Protein AF-A0A7W0SF17-F1 (afdb_monomer_lite)

pLDDT: mean 76.41, std 14.39, range [27.66, 90.62]

Structure (mmCIF, N/CA/C/O backbone):
data_AF-A0A7W0SF17-F1
#
_entry.id   AF-A0A7W0SF17-F1
#
loop_
_atom_site.group_PDB
_atom_site.id
_atom_site.type_symbol
_atom_site.label_atom_id
_atom_site.label_alt_id
_atom_site.label_comp_id
_atom_site.label_asym_id
_atom_site.label_entity_id
_atom_site.label_seq_id
_atom_site.pdbx_PDB_ins_code
_atom_site.Cartn_x
_atom_site.Cartn_y
_atom_site.Cartn_z
_atom_site.occupancy
_atom_site.B_iso_or_equiv
_atom_site.auth_seq_id
_atom_site.auth_comp_id
_atom_site.auth_asym_id
_atom_site.auth_atom_id
_atom_site.pdbx_PDB_model_num
ATOM 1 N N . MET A 1 1 ? 7.156 -14.725 -7.950 1.00 73.06 1 MET A N 1
ATOM 2 C CA . MET A 1 1 ? 6.008 -15.312 -7.228 1.00 73.06 1 MET A CA 1
ATOM 3 C C . MET A 1 1 ? 5.625 -14.285 -6.189 1.00 73.06 1 MET A C 1
ATOM 5 O O . MET A 1 1 ? 6.531 -13.804 -5.533 1.00 73.06 1 MET A O 1
ATOM 9 N N . LEU A 1 2 ? 4.364 -13.861 -6.134 1.00 79.44 2 LEU A N 1
ATOM 10 C CA . LEU A 1 2 ? 3.946 -12.808 -5.209 1.00 79.44 2 LEU A CA 1
ATOM 11 C C . LEU A 1 2 ? 3.683 -13.424 -3.829 1.00 79.44 2 LEU A C 1
ATOM 13 O O . LEU A 1 2 ? 2.814 -14.295 -3.738 1.00 79.44 2 LEU A O 1
ATOM 17 N N . ASP A 1 3 ? 4.425 -12.992 -2.809 1.00 86.38 3 ASP A N 1
ATOM 18 C CA . ASP A 1 3 ? 4.274 -13.456 -1.426 1.00 86.38 3 ASP A CA 1
ATOM 19 C C . ASP A 1 3 ? 2.898 -13.094 -0.842 1.00 86.38 3 ASP A C 1
ATOM 21 O O . ASP A 1 3 ? 2.251 -12.126 -1.258 1.00 86.38 3 ASP A O 1
ATOM 25 N N . ASP A 1 4 ? 2.445 -13.857 0.154 1.00 85.88 4 ASP A N 1
ATOM 26 C CA . ASP A 1 4 ? 1.142 -13.641 0.797 1.00 85.88 4 ASP A CA 1
ATOM 27 C C . ASP A 1 4 ? 1.039 -12.258 1.455 1.00 85.88 4 ASP A C 1
ATOM 29 O O . ASP A 1 4 ? 0.007 -11.595 1.347 1.00 85.88 4 ASP A O 1
ATOM 33 N N . PHE A 1 5 ? 2.129 -11.763 2.050 1.00 85.31 5 PHE A N 1
ATOM 34 C CA . PHE A 1 5 ? 2.183 -10.409 2.609 1.00 85.31 5 PHE A CA 1
ATOM 35 C C . PHE A 1 5 ? 1.958 -9.336 1.537 1.00 85.31 5 PHE A C 1
ATOM 37 O O . PHE A 1 5 ? 1.158 -8.420 1.716 1.00 85.31 5 PHE A O 1
ATOM 44 N N . SER A 1 6 ? 2.617 -9.476 0.387 1.00 86.81 6 SER A N 1
ATOM 45 C CA . SER A 1 6 ? 2.484 -8.555 -0.739 1.00 86.81 6 SER A CA 1
ATOM 46 C C . SER A 1 6 ? 1.069 -8.526 -1.314 1.00 86.81 6 SER A C 1
ATOM 48 O O . SER A 1 6 ? 0.575 -7.461 -1.687 1.00 86.81 6 SER A O 1
ATOM 50 N N . ARG A 1 7 ? 0.392 -9.679 -1.355 1.00 87.94 7 ARG A N 1
ATOM 51 C CA . ARG A 1 7 ? -1.023 -9.766 -1.749 1.00 87.94 7 ARG A CA 1
ATOM 52 C C . ARG A 1 7 ? -1.928 -9.048 -0.756 1.00 87.94 7 ARG A C 1
ATOM 54 O O . ARG A 1 7 ? -2.762 -8.254 -1.185 1.00 87.94 7 ARG A O 1
ATOM 61 N N . SER A 1 8 ? -1.732 -9.278 0.541 1.00 86.81 8 SER A N 1
ATOM 62 C CA . SER A 1 8 ? -2.484 -8.596 1.600 1.00 86.81 8 SER A CA 1
ATOM 63 C C . SER A 1 8 ? -2.261 -7.085 1.575 1.00 86.81 8 SER A C 1
ATOM 65 O O . SER A 1 8 ? -3.216 -6.327 1.704 1.00 86.81 8 SER A O 1
ATOM 67 N N . ALA A 1 9 ? -1.032 -6.630 1.322 1.00 85.44 9 ALA A N 1
ATOM 68 C CA . ALA A 1 9 ? -0.726 -5.210 1.175 1.00 85.44 9 ALA A CA 1
ATOM 69 C C . ALA A 1 9 ? -1.452 -4.575 -0.029 1.00 85.44 9 ALA A C 1
ATOM 71 O O . ALA A 1 9 ? -1.973 -3.464 0.084 1.00 85.44 9 ALA A O 1
ATOM 72 N N . LEU A 1 10 ? -1.533 -5.277 -1.168 1.00 86.25 10 LEU A N 1
ATOM 73 C CA . LEU A 1 10 ? -2.282 -4.808 -2.342 1.00 86.25 10 LEU A CA 1
ATOM 74 C C . LEU A 1 10 ? -3.793 -4.764 -2.087 1.00 86.25 10 LEU A C 1
ATOM 76 O O . LEU A 1 10 ? -4.436 -3.781 -2.452 1.00 86.25 10 LEU A O 1
ATOM 80 N N . ASP A 1 11 ? -4.365 -5.790 -1.454 1.00 86.38 11 ASP A N 1
ATOM 81 C CA . ASP A 1 11 ? -5.799 -5.820 -1.139 1.00 86.38 11 ASP A CA 1
ATOM 82 C C . ASP A 1 11 ? -6.177 -4.762 -0.089 1.00 86.38 11 ASP A C 1
ATOM 84 O O . ASP A 1 11 ? -7.196 -4.073 -0.220 1.00 86.38 11 ASP A O 1
ATOM 88 N N . PHE A 1 12 ? -5.295 -4.539 0.890 1.00 82.56 12 PHE A N 1
ATOM 89 C CA . PHE A 1 12 ? -5.420 -3.448 1.847 1.00 82.56 12 PHE A CA 1
ATOM 90 C C . PHE A 1 12 ? -5.427 -2.095 1.134 1.00 82.56 12 PHE A C 1
ATOM 92 O O . PHE A 1 12 ? -6.374 -1.330 1.318 1.00 82.56 12 PHE A O 1
ATOM 99 N N . GLU A 1 13 ? -4.459 -1.805 0.250 1.00 82.44 13 GLU A N 1
ATOM 100 C CA . GLU A 1 13 ? -4.476 -0.531 -0.484 1.00 82.44 13 GLU A CA 1
ATOM 101 C C . GLU A 1 13 ? -5.673 -0.382 -1.412 1.00 82.44 13 GLU A C 1
ATOM 103 O O . GLU A 1 13 ? -6.170 0.732 -1.585 1.00 82.44 13 GLU A O 1
ATOM 108 N N . ARG A 1 14 ? -6.172 -1.482 -1.980 1.00 80.94 14 ARG A N 1
ATOM 109 C CA . ARG A 1 14 ? -7.381 -1.486 -2.806 1.00 80.94 14 ARG A CA 1
ATOM 110 C C . ARG A 1 14 ? -8.636 -1.134 -2.011 1.00 80.94 14 ARG A C 1
ATOM 112 O O . ARG A 1 14 ? -9.583 -0.619 -2.592 1.00 80.94 14 ARG A O 1
ATOM 119 N N . THR A 1 15 ? -8.665 -1.379 -0.710 1.00 75.75 15 THR A N 1
ATOM 120 C CA . THR A 1 15 ? -9.841 -1.104 0.132 1.00 75.75 15 THR A CA 1
ATOM 121 C C . THR A 1 15 ? -9.680 0.207 0.903 1.00 75.75 15 THR A C 1
ATOM 123 O O . THR A 1 15 ? -10.650 0.917 1.167 1.00 75.75 15 THR A O 1
ATOM 126 N N . TRP A 1 16 ? -8.436 0.586 1.193 1.00 72.81 16 TRP A N 1
ATOM 127 C CA . TRP A 1 16 ? -8.077 1.746 1.996 1.00 72.81 16 TRP A CA 1
ATOM 128 C C . TRP A 1 16 ? -8.568 3.079 1.408 1.00 72.81 16 TRP A C 1
ATOM 130 O O . TRP A 1 16 ? -9.072 3.931 2.135 1.00 72.81 16 TRP A O 1
ATOM 140 N N . TRP A 1 17 ? -8.479 3.276 0.087 1.00 65.88 17 TRP A N 1
ATOM 141 C CA . TRP A 1 17 ? -8.943 4.521 -0.554 1.00 65.88 17 TRP A CA 1
ATOM 142 C C . TRP A 1 17 ? -10.468 4.718 -0.518 1.00 65.88 17 TRP A C 1
ATOM 144 O O . TRP A 1 17 ? -10.932 5.817 -0.822 1.00 65.88 17 TRP A O 1
ATOM 154 N N . LEU A 1 18 ? -11.233 3.680 -0.167 1.00 67.62 18 LEU A N 1
ATOM 155 C CA . LEU A 1 18 ? -12.695 3.706 -0.051 1.00 67.62 18 LEU A CA 1
ATOM 156 C C . LEU A 1 18 ? -13.175 3.941 1.393 1.00 67.62 18 LEU A C 1
ATOM 158 O O . LEU A 1 18 ? -14.350 4.242 1.594 1.00 67.62 18 LEU A O 1
ATOM 162 N N . LEU A 1 19 ? -12.296 3.816 2.395 1.00 61.56 19 LEU A N 1
ATOM 163 C CA . LEU A 1 19 ? -12.650 3.918 3.812 1.00 61.56 19 LEU A CA 1
ATOM 164 C C . LEU A 1 19 ? -12.278 5.301 4.391 1.00 61.56 19 LEU A C 1
ATOM 166 O O . LEU A 1 19 ? -11.127 5.725 4.280 1.00 61.56 19 LEU A O 1
ATOM 170 N N . PRO A 1 20 ? -13.207 6.016 5.057 1.00 50.69 20 PRO A N 1
ATOM 171 C CA . PRO A 1 20 ? -12.877 7.223 5.810 1.00 50.69 20 PRO A CA 1
ATOM 172 C C . PRO A 1 20 ? -12.255 6.843 7.169 1.00 50.69 20 PRO A C 1
ATOM 174 O O . PRO A 1 20 ? -12.956 6.356 8.052 1.00 50.69 20 PRO A O 1
ATOM 177 N N . GLY A 1 21 ? -10.947 7.046 7.374 1.00 61.09 21 GLY A N 1
ATOM 178 C CA . GLY A 1 21 ? -10.313 6.751 8.671 1.00 61.09 21 GLY A CA 1
ATOM 179 C C . GLY A 1 21 ? -8.780 6.785 8.693 1.00 61.09 21 GLY A C 1
ATOM 180 O O . GLY A 1 21 ? -8.145 7.006 7.672 1.00 61.09 21 GLY A O 1
ATOM 181 N N . HIS A 1 22 ? -8.170 6.598 9.872 1.00 59.12 22 HIS A N 1
ATOM 182 C CA . HIS A 1 22 ? -6.734 6.796 10.149 1.00 59.12 22 HIS A CA 1
ATOM 183 C C . HIS A 1 22 ? -5.831 5.680 9.575 1.00 59.12 22 HIS A C 1
ATOM 185 O O . HIS A 1 22 ? -5.749 4.587 10.138 1.00 59.12 22 HIS A O 1
ATOM 191 N N . LYS A 1 23 ? -5.106 5.984 8.487 1.00 60.69 23 LYS A N 1
ATOM 192 C CA . LYS A 1 23 ? -4.227 5.052 7.738 1.00 60.69 23 LYS A CA 1
ATOM 193 C C . LYS A 1 23 ? -3.176 4.366 8.590 1.00 60.69 23 LYS A C 1
ATOM 195 O O . LYS A 1 23 ? -2.987 3.160 8.494 1.00 60.69 23 LYS A O 1
ATOM 200 N N . HIS A 1 24 ? -2.526 5.126 9.462 1.00 59.62 24 HIS A N 1
ATOM 201 C CA . HIS A 1 24 ? -1.389 4.617 10.220 1.00 59.62 24 HIS A CA 1
ATOM 202 C C . HIS A 1 24 ? -1.763 3.597 11.299 1.00 59.62 24 HIS A C 1
ATOM 204 O O . HIS A 1 24 ? -1.010 2.653 11.502 1.00 59.62 24 HIS A O 1
ATOM 210 N N . ALA A 1 25 ? -2.920 3.737 11.953 1.00 61.25 25 ALA A N 1
ATOM 211 C CA . ALA A 1 25 ? -3.335 2.784 12.984 1.00 61.25 25 ALA A CA 1
ATOM 212 C C . ALA A 1 25 ? -3.742 1.428 12.381 1.00 61.25 25 ALA A C 1
ATOM 214 O O . ALA A 1 25 ? -3.415 0.389 12.939 1.00 61.25 25 ALA A O 1
ATOM 215 N N . ASN A 1 26 ? -4.389 1.434 11.209 1.00 68.25 26 ASN A N 1
ATOM 216 C CA . ASN A 1 26 ? -4.824 0.203 10.543 1.00 68.25 26 ASN A CA 1
ATOM 217 C C . ASN A 1 26 ? -3.683 -0.570 9.873 1.00 68.25 26 ASN A C 1
ATOM 219 O O . ASN A 1 26 ? -3.776 -1.784 9.787 1.00 68.25 26 ASN A O 1
ATOM 223 N N . ILE A 1 27 ? -2.616 0.090 9.407 1.00 73.81 27 ILE A N 1
ATOM 224 C CA . ILE A 1 27 ? -1.475 -0.621 8.801 1.00 73.81 27 ILE A CA 1
ATOM 225 C C . ILE A 1 27 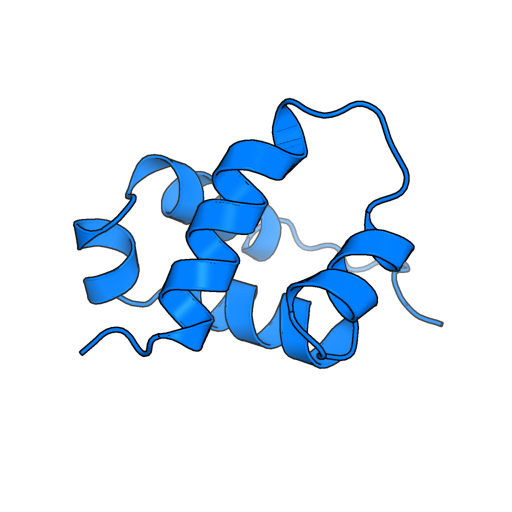? -0.815 -1.543 9.832 1.00 73.81 27 ILE A C 1
ATOM 227 O O . ILE A 1 27 ? -0.640 -2.727 9.565 1.00 73.81 27 ILE A O 1
ATOM 231 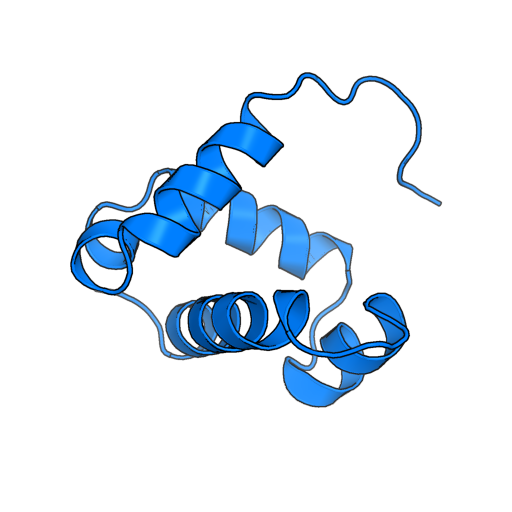N N . ALA A 1 28 ? -0.496 -1.023 11.019 1.00 74.25 28 ALA A N 1
ATOM 232 C CA . ALA A 1 28 ? 0.127 -1.828 12.068 1.00 74.25 28 ALA A CA 1
ATOM 233 C C . ALA A 1 28 ? -0.811 -2.935 12.581 1.00 74.25 28 ALA A C 1
ATOM 235 O O . ALA A 1 28 ? -0.355 -4.045 12.834 1.00 74.25 28 ALA A O 1
ATOM 236 N N . ASP A 1 29 ? -2.112 -2.654 12.689 1.00 74.75 29 ASP A N 1
ATOM 237 C CA . ASP A 1 29 ? -3.110 -3.612 13.181 1.00 74.75 29 ASP A CA 1
ATOM 238 C C . ASP A 1 29 ? -3.436 -4.721 12.158 1.00 74.75 29 ASP A C 1
ATOM 240 O O . ASP A 1 29 ? -3.537 -5.888 12.524 1.00 74.75 29 ASP A O 1
ATOM 244 N N . GLN A 1 30 ? -3.538 -4.390 10.863 1.00 74.19 30 GLN A N 1
ATOM 245 C CA . GLN A 1 30 ? -3.911 -5.355 9.816 1.00 74.19 30 GLN A CA 1
ATOM 246 C C . GLN A 1 30 ? -2.732 -6.079 9.170 1.00 74.19 30 GLN A C 1
ATOM 248 O O . GLN A 1 30 ? -2.868 -7.239 8.785 1.00 74.19 30 GLN A O 1
ATOM 253 N N . LEU A 1 31 ? -1.589 -5.409 9.013 1.00 77.38 31 LEU A N 1
ATOM 254 C CA . LEU A 1 31 ? -0.414 -5.980 8.348 1.00 77.38 31 LEU A CA 1
ATOM 255 C C . LEU A 1 31 ? 0.672 -6.397 9.343 1.00 77.38 31 LEU A C 1
ATOM 257 O O . LEU A 1 31 ? 1.590 -7.118 8.961 1.00 77.38 31 LEU A O 1
ATOM 261 N N . GLY A 1 32 ? 0.584 -5.971 10.609 1.00 80.50 32 GLY A N 1
ATOM 262 C CA . GLY A 1 32 ? 1.568 -6.317 11.638 1.00 80.50 32 GLY A CA 1
ATOM 263 C C . GLY A 1 32 ? 2.960 -5.731 11.387 1.00 80.50 32 GLY A C 1
ATOM 264 O O . GLY A 1 32 ? 3.923 -6.178 12.004 1.00 80.50 32 GLY A O 1
ATOM 265 N N . CYS A 1 33 ? 3.082 -4.763 10.474 1.00 80.25 33 CYS A N 1
ATOM 266 C CA . CYS A 1 33 ? 4.351 -4.165 10.069 1.00 80.25 33 CYS A CA 1
ATOM 267 C C . CYS A 1 33 ? 4.442 -2.695 10.481 1.00 80.25 33 CYS A C 1
ATOM 269 O O . CYS A 1 33 ? 3.437 -2.014 10.715 1.00 80.25 33 CYS A O 1
ATOM 271 N N . THR A 1 34 ? 5.664 -2.175 10.530 1.00 82.25 34 THR A N 1
ATOM 272 C CA . THR A 1 34 ? 5.873 -0.741 10.727 1.00 82.25 34 THR A CA 1
ATOM 273 C C . THR A 1 34 ? 5.497 0.049 9.472 1.00 82.25 34 THR A C 1
ATOM 275 O O . THR A 1 34 ? 5.495 -0.467 8.351 1.00 82.25 34 THR A O 1
ATOM 278 N N . SER A 1 35 ? 5.211 1.343 9.637 1.00 75.00 35 SER A N 1
ATOM 279 C CA . SER A 1 35 ? 4.931 2.241 8.509 1.00 75.00 35 SER A CA 1
ATOM 280 C C . SER A 1 35 ? 6.079 2.276 7.491 1.00 75.00 35 SER A C 1
ATOM 282 O O . SER A 1 35 ? 5.828 2.406 6.298 1.00 75.00 35 SER A O 1
ATOM 284 N N . ALA A 1 36 ? 7.331 2.156 7.946 1.00 81.50 36 ALA A N 1
ATOM 285 C CA . ALA A 1 36 ? 8.507 2.159 7.078 1.00 81.50 36 ALA A CA 1
ATOM 286 C C . ALA A 1 36 ? 8.559 0.904 6.192 1.00 81.50 36 ALA A C 1
ATOM 288 O O . ALA A 1 36 ? 8.586 1.029 4.969 1.00 81.50 36 ALA A O 1
ATOM 289 N N . GLU A 1 37 ? 8.463 -0.287 6.793 1.00 82.62 37 GLU A N 1
ATOM 290 C CA . GLU A 1 37 ? 8.437 -1.570 6.067 1.00 82.62 37 GLU A CA 1
ATOM 291 C C . GLU A 1 37 ? 7.272 -1.639 5.073 1.00 82.62 37 GLU A C 1
ATOM 293 O O . GLU A 1 37 ? 7.403 -2.165 3.965 1.00 82.62 37 GLU A O 1
ATOM 298 N N . TYR A 1 38 ? 6.132 -1.054 5.445 1.00 84.38 38 TYR A N 1
ATOM 299 C CA . TYR A 1 38 ? 4.976 -0.934 4.569 1.00 84.38 38 TYR A CA 1
ATOM 300 C C . TYR A 1 38 ? 5.288 -0.124 3.304 1.00 84.38 38 TYR A C 1
ATOM 302 O O . TYR A 1 38 ? 5.067 -0.604 2.191 1.00 84.38 38 TYR A O 1
ATOM 310 N N . TYR A 1 39 ? 5.827 1.092 3.445 1.00 82.56 39 TYR A N 1
ATOM 311 C CA . TYR A 1 39 ? 6.146 1.935 2.289 1.00 82.56 39 TYR A CA 1
ATOM 312 C C . TYR A 1 39 ? 7.286 1.363 1.437 1.00 82.56 39 TYR A C 1
ATOM 314 O O . TYR A 1 39 ? 7.234 1.487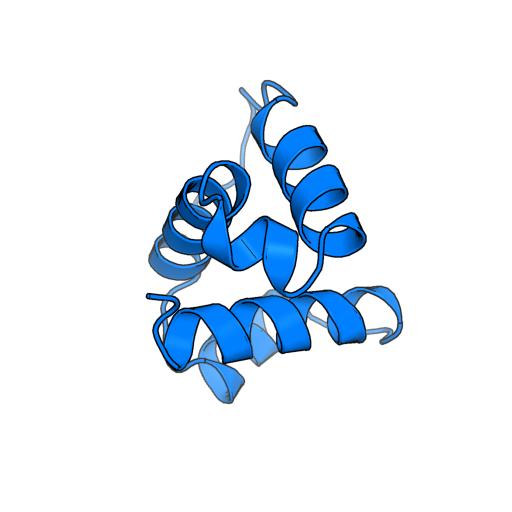 0.212 1.00 82.56 39 TYR A O 1
ATOM 322 N N . GLU A 1 40 ? 8.271 0.695 2.041 1.00 85.62 40 GLU A N 1
ATOM 323 C CA . GLU A 1 40 ? 9.313 -0.028 1.301 1.00 85.62 40 GLU A CA 1
ATOM 324 C C . GLU A 1 40 ? 8.724 -1.175 0.474 1.00 85.62 40 GLU A C 1
ATOM 326 O O . GLU A 1 40 ? 9.010 -1.293 -0.721 1.00 85.62 40 GLU A O 1
ATOM 331 N N . THR A 1 41 ? 7.823 -1.963 1.069 1.00 88.06 41 THR A N 1
ATOM 332 C CA . THR A 1 41 ? 7.111 -3.035 0.363 1.00 88.06 41 THR A CA 1
ATOM 333 C C . THR A 1 41 ? 6.288 -2.472 -0.792 1.00 88.06 41 THR A C 1
ATOM 335 O O . THR A 1 41 ? 6.382 -2.967 -1.914 1.00 88.06 41 THR A O 1
ATOM 338 N N . LEU A 1 42 ? 5.527 -1.396 -0.571 1.00 86.31 42 LEU A N 1
ATOM 339 C CA . LEU A 1 42 ? 4.772 -0.735 -1.638 1.00 86.31 42 LEU A CA 1
ATOM 340 C C . LEU A 1 42 ? 5.680 -0.236 -2.771 1.00 86.31 42 LEU A C 1
ATOM 342 O O . LEU A 1 42 ? 5.329 -0.359 -3.947 1.00 86.31 42 LEU A O 1
ATOM 346 N N . ALA A 1 43 ? 6.852 0.310 -2.438 1.00 86.75 43 ALA A N 1
ATOM 347 C CA . ALA A 1 43 ? 7.819 0.778 -3.423 1.00 86.75 43 ALA A CA 1
ATOM 348 C C . ALA A 1 43 ? 8.442 -0.368 -4.239 1.00 86.75 43 ALA A C 1
ATOM 350 O O . ALA A 1 43 ? 8.763 -0.157 -5.414 1.00 86.75 43 ALA A O 1
ATOM 351 N N . ALA A 1 44 ? 8.596 -1.558 -3.652 1.00 89.38 44 ALA A N 1
ATOM 352 C CA . ALA A 1 44 ? 9.023 -2.768 -4.351 1.00 89.38 44 ALA A CA 1
ATOM 353 C C . ALA A 1 44 ? 7.906 -3.321 -5.255 1.00 89.38 44 ALA A C 1
ATOM 355 O O . ALA A 1 44 ? 8.128 -3.563 -6.444 1.00 89.38 44 ALA A O 1
ATOM 356 N N . LEU A 1 45 ?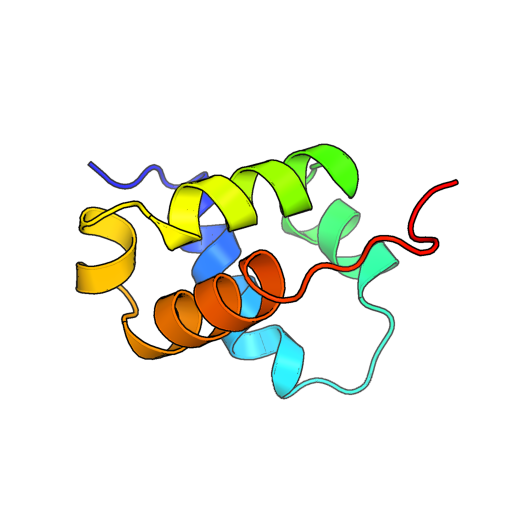 6.678 -3.412 -4.733 1.00 89.25 45 LEU A N 1
ATOM 357 C CA . LEU A 1 45 ? 5.498 -3.870 -5.477 1.00 89.25 45 LEU A CA 1
ATOM 358 C C . LEU A 1 45 ? 5.161 -2.982 -6.670 1.00 89.25 45 LEU A C 1
ATOM 360 O O . LEU A 1 45 ? 4.644 -3.463 -7.676 1.00 89.25 45 LEU A O 1
ATOM 364 N N . ALA A 1 46 ? 5.492 -1.693 -6.588 1.00 87.94 46 ALA A N 1
ATOM 365 C CA . ALA A 1 46 ? 5.346 -0.774 -7.702 1.00 87.94 46 ALA A CA 1
ATOM 366 C C . ALA A 1 46 ? 6.080 -1.273 -8.960 1.00 87.94 46 ALA A C 1
ATOM 368 O O . ALA A 1 46 ? 5.597 -1.054 -10.068 1.00 87.94 46 ALA A O 1
ATOM 369 N N . ASP A 1 47 ? 7.221 -1.954 -8.835 1.00 87.94 47 ASP A N 1
ATOM 370 C CA . ASP A 1 47 ? 7.995 -2.426 -9.988 1.00 87.94 47 ASP A CA 1
ATOM 371 C C . ASP A 1 47 ? 7.865 -3.918 -10.280 1.00 87.94 47 ASP A C 1
ATOM 373 O O . ASP A 1 47 ? 8.128 -4.325 -11.418 1.00 87.94 47 ASP A O 1
ATOM 377 N N . ASP A 1 48 ? 7.346 -4.692 -9.331 1.00 89.81 48 ASP A N 1
ATOM 378 C CA . ASP A 1 48 ? 7.151 -6.131 -9.461 1.00 89.81 48 ASP A CA 1
ATOM 379 C C . ASP A 1 48 ? 6.151 -6.483 -10.592 1.00 89.81 48 ASP A C 1
ATOM 381 O O . ASP A 1 48 ? 5.010 -6.001 -10.601 1.00 89.81 48 ASP A O 1
ATOM 385 N N . PRO A 1 49 ? 6.546 -7.300 -11.589 1.00 88.12 49 PRO A N 1
ATOM 386 C CA . PRO A 1 49 ? 5.627 -7.788 -12.615 1.00 88.12 49 PRO A CA 1
ATOM 387 C C . PRO A 1 49 ? 4.481 -8.641 -12.049 1.00 88.12 49 PRO A C 1
ATOM 389 O O . PRO A 1 49 ? 3.356 -8.493 -12.517 1.00 88.12 49 PRO A O 1
ATOM 392 N N . ALA A 1 50 ? 4.710 -9.447 -11.009 1.00 89.00 50 ALA A N 1
ATOM 393 C CA . ALA A 1 50 ? 3.678 -10.294 -10.412 1.00 89.00 50 ALA A CA 1
ATOM 394 C C . ALA A 1 50 ? 2.601 -9.467 -9.689 1.00 89.00 50 ALA A C 1
ATOM 396 O O . ALA A 1 50 ? 1.423 -9.823 -9.705 1.00 89.00 50 ALA A O 1
ATOM 397 N N . ALA A 1 51 ? 2.980 -8.328 -9.101 1.00 90.25 51 ALA A N 1
ATOM 398 C CA . ALA A 1 51 ? 2.023 -7.382 -8.531 1.00 90.25 51 ALA A CA 1
ATOM 399 C C . ALA A 1 51 ? 1.142 -6.746 -9.621 1.00 90.25 51 ALA A C 1
ATOM 401 O O . ALA A 1 51 ? -0.054 -6.552 -9.409 1.00 90.25 51 ALA A O 1
ATOM 402 N N . LYS A 1 52 ? 1.708 -6.453 -10.803 1.00 89.50 52 LYS A N 1
ATOM 403 C CA . LYS A 1 52 ? 0.950 -5.911 -11.948 1.00 89.50 52 LYS A CA 1
ATOM 404 C C . LYS A 1 52 ? -0.030 -6.919 -12.525 1.00 89.50 52 LYS A C 1
ATOM 406 O O . LYS A 1 52 ? -1.098 -6.518 -12.965 1.00 89.50 52 LYS A O 1
ATOM 411 N N . GLU A 1 53 ? 0.341 -8.195 -12.556 1.00 90.62 53 GLU A N 1
ATOM 412 C CA . GLU A 1 53 ? -0.561 -9.268 -12.982 1.00 90.62 53 GLU A CA 1
ATOM 413 C C . GLU A 1 53 ? -1.726 -9.449 -12.002 1.00 90.62 53 GLU A C 1
ATOM 415 O O . GLU A 1 53 ? -2.834 -9.770 -12.423 1.00 90.62 53 GLU A O 1
ATOM 420 N N . TYR A 1 54 ? -1.490 -9.206 -10.709 1.00 89.69 54 TYR A N 1
ATOM 421 C CA . TYR A 1 54 ? -2.512 -9.306 -9.670 1.00 89.69 54 TYR A CA 1
ATOM 422 C C . TYR A 1 54 ? -3.467 -8.100 -9.650 1.00 89.69 54 TYR A C 1
ATOM 424 O O . TYR A 1 54 ? -4.681 -8.274 -9.740 1.00 89.69 54 TYR A O 1
ATOM 432 N N . ASP A 1 55 ? -2.935 -6.877 -9.545 1.00 88.69 55 ASP A N 1
ATO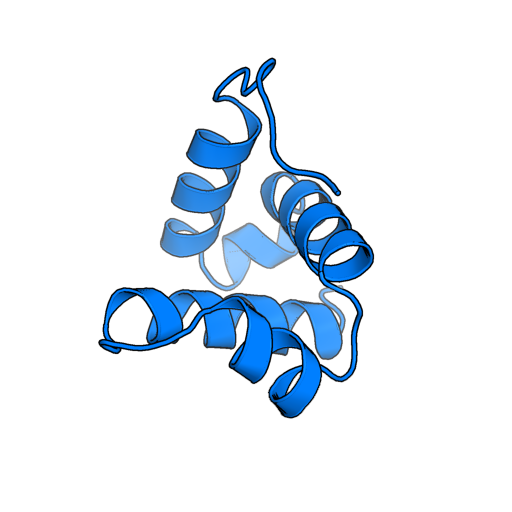M 433 C CA . ASP A 1 55 ? -3.727 -5.643 -9.570 1.00 88.69 55 ASP A CA 1
ATOM 434 C C . ASP A 1 55 ? -2.972 -4.504 -10.286 1.00 88.69 55 ASP A C 1
ATOM 436 O O . ASP A 1 55 ? -2.259 -3.704 -9.663 1.00 88.69 55 ASP A O 1
ATOM 440 N N . PRO A 1 56 ? -3.137 -4.381 -11.614 1.00 88.88 56 PRO A N 1
ATOM 441 C CA . PRO A 1 56 ? -2.421 -3.381 -12.395 1.00 88.88 56 PRO A CA 1
ATOM 442 C C . PRO A 1 56 ? -2.846 -1.944 -12.061 1.00 88.88 56 PRO A C 1
ATOM 444 O O . PRO A 1 56 ? -2.043 -1.023 -12.226 1.00 88.88 56 PRO A O 1
ATOM 447 N N . LEU A 1 57 ? -4.078 -1.725 -11.584 1.00 87.25 57 LEU A N 1
ATOM 448 C CA . LEU A 1 57 ? -4.588 -0.390 -11.250 1.00 87.25 57 LEU A CA 1
ATOM 449 C C . LEU A 1 57 ? -3.962 0.121 -9.954 1.00 87.25 57 LEU A C 1
ATOM 451 O O . LEU A 1 57 ? -3.456 1.249 -9.913 1.00 87.25 57 LEU A O 1
ATOM 455 N N . THR A 1 58 ? -3.946 -0.721 -8.919 1.00 87.69 58 THR A N 1
ATOM 456 C CA . THR A 1 58 ? -3.294 -0.404 -7.646 1.00 87.69 58 THR A CA 1
ATOM 457 C C . THR A 1 58 ? -1.800 -0.180 -7.868 1.00 87.69 58 THR A C 1
ATOM 459 O O . THR A 1 58 ? -1.271 0.857 -7.465 1.00 87.69 58 THR A O 1
ATOM 462 N N . VAL A 1 59 ? -1.126 -1.052 -8.627 1.00 89.50 59 VAL A N 1
ATOM 463 C CA . VAL A 1 59 ? 0.306 -0.895 -8.929 1.00 89.50 59 VAL A CA 1
ATOM 464 C C . VAL A 1 59 ? 0.608 0.369 -9.739 1.00 89.50 59 VAL A C 1
ATOM 466 O O . VAL A 1 59 ? 1.576 1.070 -9.442 1.00 89.50 59 VAL A O 1
ATOM 469 N N . ALA A 1 60 ? -0.220 0.733 -10.722 1.00 87.62 60 ALA A N 1
ATOM 470 C CA . ALA A 1 60 ? -0.048 1.986 -11.461 1.00 87.62 60 ALA A CA 1
ATOM 471 C C . ALA A 1 60 ? -0.171 3.220 -10.548 1.00 87.62 60 ALA A C 1
ATOM 473 O O . ALA A 1 60 ? 0.577 4.193 -10.701 1.00 87.62 60 ALA A O 1
ATOM 474 N N . ARG A 1 61 ? -1.076 3.177 -9.564 1.00 84.25 61 ARG A N 1
ATOM 475 C CA . ARG A 1 61 ? -1.228 4.238 -8.561 1.00 84.25 61 ARG A CA 1
ATOM 476 C C . ARG A 1 61 ? -0.024 4.303 -7.621 1.00 84.25 61 ARG A C 1
ATOM 478 O O . ARG A 1 61 ? 0.500 5.395 -7.406 1.00 84.25 61 ARG A O 1
ATOM 485 N N . LEU A 1 62 ? 0.459 3.157 -7.139 1.00 84.81 62 LEU A N 1
ATOM 486 C CA . LEU A 1 62 ? 1.671 3.060 -6.318 1.00 84.81 62 LEU A CA 1
ATOM 487 C C . LEU A 1 62 ? 2.896 3.607 -7.054 1.00 84.81 62 LEU A C 1
ATOM 489 O O . LEU A 1 62 ? 3.634 4.420 -6.503 1.00 84.81 62 LEU A O 1
ATOM 493 N N . ARG A 1 63 ? 3.061 3.262 -8.336 1.00 86.19 63 ARG A N 1
ATOM 494 C CA . ARG A 1 63 ? 4.106 3.827 -9.205 1.00 86.19 63 ARG A CA 1
ATOM 495 C C . ARG A 1 63 ? 4.037 5.341 -9.293 1.00 86.19 63 ARG A C 1
ATOM 497 O O . ARG A 1 63 ? 5.069 6.002 -9.272 1.00 86.19 63 ARG A O 1
ATOM 504 N N . ARG A 1 64 ? 2.833 5.905 -9.387 1.00 83.50 64 ARG A N 1
ATOM 505 C CA . ARG A 1 64 ? 2.648 7.359 -9.440 1.00 83.50 64 ARG A CA 1
ATOM 506 C C . ARG A 1 64 ? 3.026 8.033 -8.121 1.00 83.50 64 ARG A C 1
ATOM 508 O O . ARG A 1 64 ? 3.580 9.124 -8.164 1.00 83.50 64 ARG A O 1
ATOM 515 N N . ILE A 1 65 ? 2.756 7.389 -6.984 1.00 77.12 65 ILE A N 1
ATOM 516 C CA . ILE A 1 65 ? 3.160 7.872 -5.654 1.00 77.12 65 ILE A CA 1
ATOM 517 C C . ILE A 1 65 ? 4.683 7.782 -5.494 1.00 77.12 65 ILE A C 1
ATOM 519 O O . ILE A 1 65 ? 5.301 8.760 -5.099 1.00 77.12 65 ILE A O 1
ATOM 523 N N . L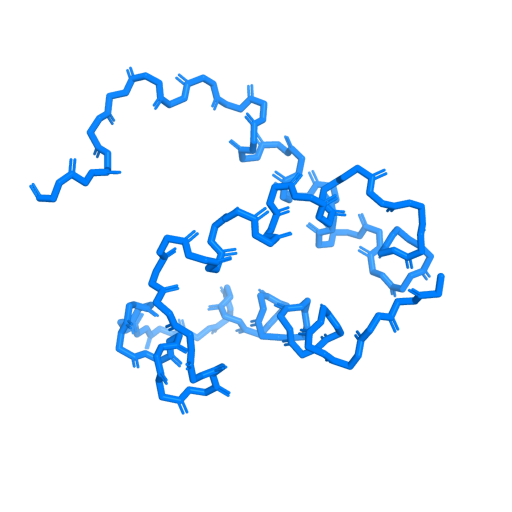YS A 1 66 ? 5.300 6.658 -5.882 1.00 76.50 66 LYS A N 1
ATOM 524 C CA . LYS A 1 66 ? 6.759 6.457 -5.860 1.00 76.50 66 LYS A CA 1
ATOM 525 C C . LYS A 1 66 ? 7.509 7.445 -6.758 1.00 76.50 66 LYS A C 1
ATOM 527 O O . LYS A 1 66 ? 8.542 7.976 -6.371 1.00 76.50 66 LYS A O 1
ATOM 532 N N . ASN A 1 67 ? 6.984 7.690 -7.959 1.00 70.31 67 ASN A N 1
ATOM 533 C CA . ASN A 1 67 ? 7.562 8.633 -8.919 1.00 70.31 67 ASN A CA 1
ATOM 534 C C . ASN A 1 67 ? 7.220 10.089 -8.601 1.00 70.31 67 ASN A C 1
ATOM 536 O O . ASN A 1 67 ? 7.703 10.983 -9.293 1.00 70.31 67 ASN A O 1
ATOM 540 N N . HIS A 1 68 ? 6.378 10.345 -7.597 1.00 64.38 68 HIS A N 1
ATOM 541 C CA . HIS A 1 68 ? 6.276 11.674 -7.035 1.00 64.38 68 HIS A CA 1
ATOM 542 C C . HIS A 1 68 ? 7.532 11.879 -6.185 1.00 64.38 68 HIS A C 1
ATOM 544 O O . HIS A 1 68 ? 7.699 11.164 -5.196 1.00 64.38 68 HIS A O 1
ATOM 550 N N . PRO A 1 69 ? 8.439 12.804 -6.547 1.00 53.72 69 PRO A N 1
ATOM 551 C CA . PRO A 1 69 ? 9.584 13.119 -5.714 1.00 53.72 69 PRO A CA 1
ATOM 552 C C . PRO A 1 69 ? 9.066 13.853 -4.477 1.00 53.72 69 PRO A C 1
ATOM 554 O O . PRO A 1 69 ? 9.120 15.075 -4.387 1.00 53.72 69 PRO A O 1
ATOM 557 N N . ALA A 1 70 ? 8.541 13.108 -3.508 1.00 50.62 70 ALA A N 1
ATOM 558 C CA . ALA A 1 70 ? 8.253 13.603 -2.176 1.00 50.62 70 ALA A CA 1
ATOM 559 C C . ALA A 1 70 ? 9.574 13.724 -1.403 1.00 50.62 70 ALA A C 1
ATOM 561 O O . ALA A 1 70 ? 9.764 13.151 -0.336 1.00 50.62 70 ALA A O 1
ATOM 562 N N . GLY A 1 71 ? 10.505 14.510 -1.944 1.00 47.44 71 GLY A N 1
ATOM 563 C CA . GLY A 1 71 ? 11.445 15.237 -1.115 1.00 47.44 71 GLY A CA 1
ATOM 564 C C . GLY A 1 71 ? 10.655 16.328 -0.409 1.00 47.44 71 GLY A C 1
ATOM 565 O O . GLY A 1 71 ? 10.622 17.445 -0.903 1.00 47.44 71 GLY A O 1
ATOM 566 N N . THR A 1 72 ? 9.934 15.981 0.658 1.00 44.16 72 THR A N 1
ATOM 567 C CA . THR A 1 72 ? 9.624 16.824 1.825 1.00 44.16 72 THR A CA 1
ATOM 568 C C . THR A 1 72 ? 8.695 16.035 2.744 1.00 44.16 72 THR A C 1
ATOM 570 O O . THR A 1 72 ? 7.521 15.834 2.451 1.00 44.16 72 THR A O 1
ATOM 573 N N . ALA A 1 73 ? 9.272 15.634 3.874 1.00 45.53 73 ALA A N 1
ATOM 574 C CA . ALA A 1 73 ? 8.598 15.391 5.141 1.00 45.53 73 ALA A CA 1
ATOM 575 C C . ALA A 1 73 ? 7.493 14.324 5.165 1.00 45.53 73 ALA A C 1
ATOM 577 O O . ALA A 1 73 ? 6.331 14.649 5.378 1.00 45.53 73 ALA A O 1
ATOM 578 N N . ILE A 1 74 ? 7.870 13.043 5.102 1.00 52.62 74 ILE A N 1
ATOM 579 C CA . ILE A 1 74 ? 7.210 12.034 5.946 1.00 52.62 74 ILE A CA 1
ATOM 580 C C . ILE A 1 74 ? 8.291 11.152 6.587 1.00 52.62 74 ILE A C 1
ATOM 582 O O . ILE A 1 74 ? 8.700 10.158 5.996 1.00 52.62 74 ILE A O 1
ATOM 586 N N . ALA A 1 75 ? 8.772 11.593 7.760 1.00 27.66 75 ALA A N 1
ATOM 587 C CA . ALA A 1 75 ? 9.151 10.820 8.961 1.00 27.66 75 ALA A CA 1
ATOM 588 C C . ALA A 1 75 ? 10.312 11.494 9.732 1.00 27.66 75 ALA A C 1
ATOM 590 O O . ALA A 1 75 ? 11.229 12.008 9.084 1.00 27.66 75 ALA A O 1
ATOM 591 N N . PRO A 1 76 ? 10.380 11.388 11.075 1.00 37.22 76 PRO A N 1
ATOM 592 C CA . PRO A 1 76 ? 9.328 11.101 12.061 1.00 37.22 76 PRO A CA 1
ATOM 593 C C . PRO A 1 76 ? 8.682 12.367 12.659 1.00 37.22 76 PRO A C 1
ATOM 595 O O . PRO A 1 76 ? 9.290 13.458 12.577 1.00 37.22 76 PRO A O 1
#

Foldseek 3Di:
DQDPLLVQLLVCLVCVVVDPDDPQVCCCVRSVDHPVVSLVSLLVLLPDPVSCVVPVPSSVVSVVVNPPPPPDDDDD

Secondary structure (DSSP, 8-state):
---HHHHHHHHHHHHHTTS-S-HHHHHHHHH-S-HHHHHHHHHHHTT-HHHHHH-HHHHHHHHHHHTS---S----

Sequence (76 aa):
MLDDFSRSALDFERTWWLLPGHKHANIADQLGCTSAEYYETLAALADDPAAKEYDPLTVARLRRIKNHPAGTAIAP

Radius of gyration: 12.18 Å; chains: 1; bounding box: 24×32×26 Å